Protein AF-A0A2D6PIL3-F1 (afdb_monomer_lite)

Secondary structure (DSSP, 8-state):
-HHHHHHHHHHHHHHHHHHHHHHHHHHHHHHHHHHHHHHHHHHHHHHHHHHHHHHHHHSSEEEEEE-TTSSEEEEEE----------

Foldseek 3Di:
DPV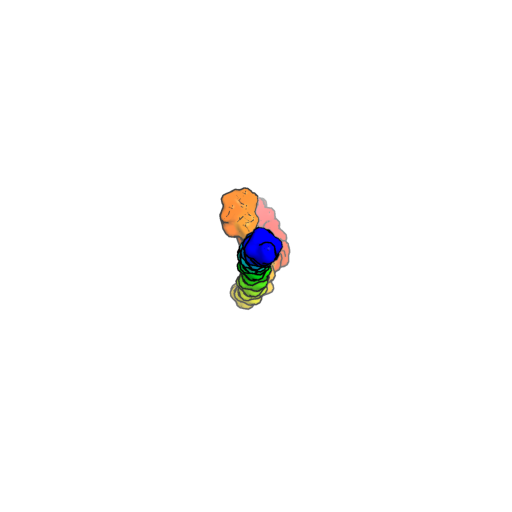VVVVVVVVVVVVVVVVVVVVVVVVVVVVVVVVVVVVVVVVVVVQVVVQVVCCVPPVWGWGFDQDPVRDTDIDTPDDDPPPPPDD

Structure (mmCIF, N/CA/C/O backbone):
data_AF-A0A2D6PIL3-F1
#
_entry.id   AF-A0A2D6PIL3-F1
#
loop_
_atom_site.group_PDB
_atom_site.id
_atom_site.type_symbol
_atom_site.label_atom_id
_atom_site.label_alt_id
_atom_site.label_comp_id
_atom_site.label_asym_id
_atom_site.label_entity_id
_atom_site.label_seq_id
_atom_site.pdbx_PDB_ins_code
_atom_site.Cartn_x
_atom_site.Cartn_y
_atom_site.Cartn_z
_atom_site.occupancy
_atom_site.B_iso_or_equiv
_atom_site.auth_seq_id
_atom_site.auth_comp_id
_atom_site.auth_asym_id
_atom_site.auth_atom_id
_atom_site.pdbx_PDB_model_num
ATOM 1 N N . MET A 1 1 ? 26.798 2.626 -46.580 1.00 56.66 1 MET A N 1
ATOM 2 C CA . MET A 1 1 ? 26.310 1.499 -45.744 1.00 56.66 1 MET A CA 1
ATOM 3 C C . MET A 1 1 ? 26.343 1.764 -44.228 1.00 56.66 1 MET A C 1
ATOM 5 O O . MET A 1 1 ? 25.679 1.026 -43.510 1.00 56.66 1 MET A O 1
ATOM 9 N N . SER A 1 2 ? 27.070 2.778 -43.726 1.00 62.53 2 SER A N 1
ATOM 10 C CA . SER A 1 2 ? 27.229 3.035 -42.278 1.00 62.53 2 SER A CA 1
ATOM 11 C C . SER A 1 2 ? 26.021 3.730 -41.616 1.00 62.53 2 SER A C 1
ATOM 13 O O . SER A 1 2 ? 25.553 3.280 -40.573 1.00 62.53 2 SER A O 1
ATOM 15 N N . ASP A 1 3 ? 25.426 4.746 -42.256 1.00 71.56 3 ASP A N 1
ATOM 16 C CA . ASP A 1 3 ? 24.364 5.573 -41.643 1.00 71.56 3 ASP A CA 1
ATOM 17 C C . ASP A 1 3 ? 23.098 4.816 -41.236 1.00 71.56 3 ASP A C 1
ATOM 19 O O . ASP A 1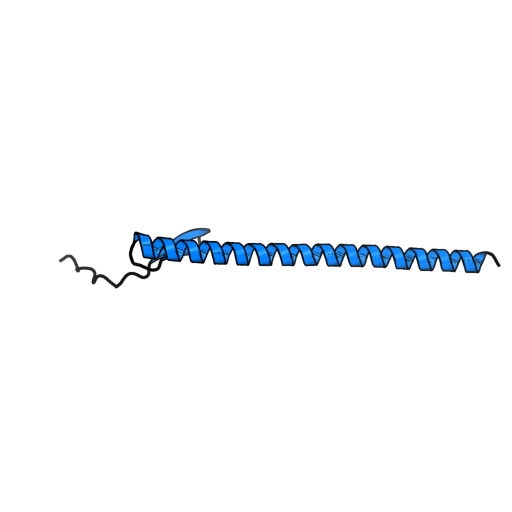 3 ? 22.474 5.115 -40.218 1.00 71.56 3 ASP A O 1
ATOM 23 N N . HIS A 1 4 ? 22.698 3.820 -42.027 1.00 79.38 4 HIS A N 1
ATOM 24 C CA . HIS A 1 4 ? 21.466 3.084 -41.757 1.00 79.38 4 HIS A CA 1
ATOM 25 C C . HIS A 1 4 ? 21.592 2.220 -40.495 1.00 79.38 4 HIS A C 1
ATOM 27 O O . HIS A 1 4 ? 20.663 2.147 -39.698 1.00 79.38 4 HIS A O 1
ATOM 33 N N . LYS A 1 5 ? 22.775 1.638 -40.259 1.00 79.69 5 LYS A N 1
ATOM 34 C CA . LYS A 1 5 ? 23.051 0.838 -39.058 1.00 79.69 5 LYS A CA 1
ATOM 35 C C . LYS A 1 5 ? 23.028 1.703 -37.797 1.00 79.69 5 LYS A C 1
ATOM 37 O O . LYS A 1 5 ? 22.442 1.298 -36.800 1.00 79.69 5 LYS A O 1
ATOM 42 N N . VAL A 1 6 ? 23.589 2.912 -37.861 1.00 84.81 6 VAL A N 1
ATOM 43 C CA . VAL A 1 6 ? 23.592 3.860 -36.733 1.00 84.81 6 VAL A CA 1
ATOM 44 C C . VAL A 1 6 ? 22.172 4.314 -36.383 1.00 84.81 6 VAL A C 1
ATOM 46 O O . VAL A 1 6 ? 21.799 4.297 -35.211 1.00 84.81 6 VAL A O 1
ATOM 49 N N . LYS A 1 7 ? 21.340 4.636 -37.384 1.00 84.44 7 LYS A N 1
ATOM 50 C CA . LYS A 1 7 ? 19.926 4.992 -37.159 1.00 84.44 7 LYS A CA 1
ATOM 51 C C . LYS A 1 7 ? 19.130 3.857 -36.515 1.00 84.44 7 LYS A C 1
ATOM 53 O O . LYS A 1 7 ? 18.347 4.108 -35.605 1.00 84.44 7 LYS A O 1
ATOM 58 N N . VAL A 1 8 ? 19.355 2.618 -36.952 1.00 88.12 8 VAL A N 1
ATOM 59 C CA . VAL A 1 8 ? 18.691 1.434 -36.384 1.00 88.12 8 VAL A CA 1
ATOM 60 C C . VAL A 1 8 ? 19.112 1.202 -34.931 1.00 88.12 8 VAL A C 1
ATOM 62 O O . VAL A 1 8 ? 18.257 0.950 -34.087 1.00 88.12 8 VAL A O 1
ATOM 65 N N . ILE A 1 9 ? 20.400 1.351 -34.610 1.00 87.75 9 ILE A N 1
ATOM 66 C CA . ILE A 1 9 ? 20.904 1.214 -33.233 1.00 87.75 9 ILE A CA 1
ATOM 67 C C . ILE A 1 9 ? 20.325 2.303 -32.323 1.00 87.75 9 ILE A C 1
ATOM 69 O O . ILE A 1 9 ? 19.924 2.004 -31.199 1.00 87.75 9 ILE A O 1
ATOM 73 N N . LEU A 1 10 ? 20.223 3.544 -32.805 1.00 87.94 10 LEU A N 1
ATOM 74 C CA . LEU A 1 10 ? 19.592 4.637 -32.060 1.00 87.94 10 LEU A CA 1
ATOM 75 C C . LEU A 1 10 ? 18.103 4.374 -31.813 1.00 87.94 10 LEU A C 1
ATOM 77 O O . LEU A 1 10 ? 17.634 4.542 -30.689 1.00 87.94 10 LEU A O 1
ATOM 81 N N . ALA A 1 11 ? 17.374 3.908 -32.829 1.00 88.38 11 ALA A N 1
ATOM 82 C CA . ALA A 1 11 ? 15.960 3.571 -32.696 1.00 88.38 11 ALA A CA 1
ATOM 83 C C . ALA A 1 11 ? 15.735 2.416 -31.704 1.00 88.38 11 ALA A C 1
ATOM 85 O O . ALA A 1 11 ? 14.869 2.512 -30.837 1.00 88.38 11 ALA A O 1
ATOM 86 N N . LEU A 1 12 ? 16.549 1.359 -31.774 1.00 90.00 12 LEU A N 1
ATOM 87 C CA . LEU A 1 12 ? 16.494 0.239 -30.828 1.00 90.00 12 LEU A CA 1
ATOM 88 C C . LEU A 1 12 ? 16.808 0.686 -29.400 1.00 90.00 12 LEU A C 1
ATOM 90 O O . LEU A 1 12 ? 16.071 0.349 -28.477 1.00 90.00 12 LEU A O 1
ATOM 94 N N . SER A 1 13 ? 17.858 1.48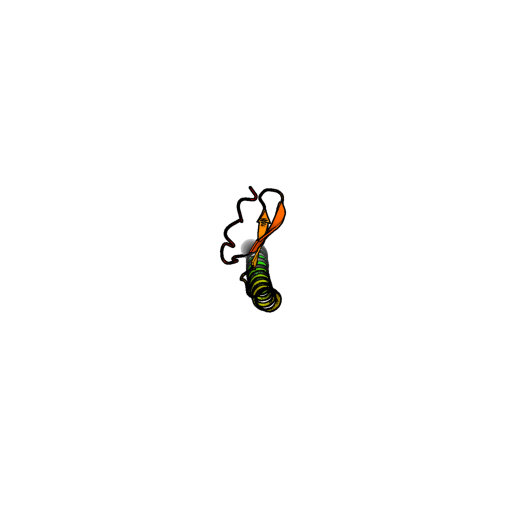9 -29.222 1.00 90.12 13 SER A N 1
ATOM 95 C CA . SER A 1 13 ? 18.231 2.042 -27.915 1.00 90.12 13 SER A CA 1
ATOM 96 C C . SER A 1 13 ? 17.092 2.865 -27.310 1.00 90.12 13 SER A C 1
ATOM 98 O O . SER A 1 13 ? 16.777 2.715 -26.132 1.00 90.12 13 SER A O 1
ATOM 100 N N . PHE A 1 14 ? 16.427 3.690 -28.123 1.00 93.25 14 PHE A N 1
ATOM 101 C CA . PHE A 1 14 ? 15.288 4.492 -27.683 1.00 93.25 14 PHE A CA 1
ATOM 102 C C . PHE A 1 14 ? 14.110 3.622 -27.225 1.00 93.25 14 PHE A C 1
ATOM 104 O O . PHE A 1 14 ? 13.563 3.847 -26.147 1.00 93.25 14 PHE A O 1
ATOM 111 N N . VAL A 1 15 ? 13.759 2.588 -27.996 1.00 93.31 15 VAL A N 1
ATOM 112 C CA . VAL A 1 15 ? 12.677 1.654 -27.642 1.00 93.31 15 VAL A CA 1
ATOM 113 C C . VAL A 1 15 ? 12.963 0.949 -26.316 1.00 93.31 15 VAL A C 1
ATOM 115 O O . VAL A 1 15 ? 12.075 0.854 -25.470 1.00 93.31 15 VAL A O 1
ATOM 118 N N . VAL A 1 16 ? 14.204 0.504 -26.101 1.00 94.06 16 VAL A N 1
ATOM 119 C CA . VAL A 1 16 ? 14.610 -0.149 -24.847 1.00 94.06 16 VAL A CA 1
ATOM 120 C C . VAL A 1 16 ? 14.467 0.803 -23.659 1.00 94.06 16 VAL A C 1
ATOM 122 O O . VAL A 1 16 ? 13.907 0.417 -22.635 1.00 94.06 16 VAL A O 1
ATOM 125 N N . ILE A 1 17 ? 14.912 2.054 -23.792 1.00 93.75 17 ILE A N 1
ATOM 126 C CA . ILE A 1 17 ? 14.812 3.053 -22.717 1.00 93.75 17 ILE A CA 1
ATOM 127 C C . ILE A 1 17 ? 13.346 3.331 -22.360 1.00 93.75 17 ILE A C 1
ATOM 129 O O . ILE A 1 17 ? 12.991 3.329 -21.182 1.00 93.75 17 ILE A O 1
ATOM 133 N N . VAL A 1 18 ? 12.478 3.518 -23.359 1.00 93.12 18 VAL A N 1
ATOM 134 C CA . VAL A 1 18 ? 11.043 3.758 -23.134 1.00 93.12 18 VAL A CA 1
ATOM 135 C C . VAL A 1 18 ? 10.383 2.562 -22.440 1.00 93.12 18 VAL A C 1
ATOM 137 O O . VAL A 1 18 ? 9.611 2.753 -21.501 1.00 93.12 18 VAL A O 1
ATOM 140 N N . LEU A 1 19 ? 10.725 1.333 -22.838 1.00 93.44 19 LEU A N 1
ATOM 141 C CA . LEU A 1 19 ? 10.242 0.111 -22.186 1.00 93.44 19 LEU A CA 1
ATOM 142 C C . LEU A 1 19 ? 10.668 0.026 -20.717 1.00 93.44 19 LEU A C 1
ATOM 144 O O . LEU A 1 19 ? 9.844 -0.293 -19.862 1.00 93.44 19 LEU A O 1
ATOM 148 N N . LEU A 1 20 ? 11.927 0.344 -20.406 1.00 93.00 20 LEU A N 1
ATOM 149 C CA . LEU A 1 20 ? 12.421 0.331 -19.027 1.00 93.00 20 LEU A CA 1
ATOM 150 C C . LEU A 1 20 ? 11.697 1.362 -18.151 1.00 93.00 20 LEU A C 1
ATOM 152 O O . LEU A 1 20 ? 11.314 1.042 -17.025 1.00 93.00 20 LEU A O 1
ATOM 156 N N . ILE A 1 21 ? 11.453 2.567 -18.675 1.00 93.25 21 ILE A N 1
ATOM 157 C CA . ILE A 1 21 ? 10.684 3.606 -17.974 1.00 93.25 21 ILE A CA 1
ATOM 158 C C . ILE A 1 21 ? 9.244 3.137 -17.734 1.00 93.25 21 ILE A C 1
ATOM 160 O O . ILE A 1 21 ? 8.741 3.250 -16.616 1.00 93.25 21 ILE A O 1
ATOM 164 N N . PHE A 1 22 ? 8.593 2.569 -18.752 1.00 92.50 22 PHE A N 1
ATOM 165 C CA . PHE A 1 22 ? 7.224 2.064 -18.644 1.00 92.50 22 PHE A CA 1
ATOM 166 C C . PHE A 1 22 ? 7.093 0.973 -17.572 1.00 92.50 22 PHE A C 1
ATOM 168 O O . PHE A 1 22 ? 6.215 1.052 -16.711 1.00 92.50 22 PHE A O 1
ATOM 175 N N . ILE A 1 23 ? 8.001 -0.009 -17.571 1.00 90.25 23 ILE A N 1
ATOM 176 C CA . ILE A 1 23 ? 8.035 -1.075 -16.559 1.00 90.25 23 ILE A CA 1
ATOM 177 C C . ILE A 1 23 ? 8.271 -0.484 -15.165 1.00 90.25 23 ILE A C 1
ATOM 179 O O . ILE A 1 23 ? 7.603 -0.882 -14.209 1.00 90.25 23 ILE A O 1
ATOM 183 N N . GLY A 1 24 ? 9.183 0.487 -15.044 1.00 89.19 24 GLY A N 1
ATOM 184 C CA . GLY A 1 24 ? 9.467 1.173 -13.784 1.00 89.19 24 GLY A CA 1
ATOM 185 C C . GLY A 1 24 ? 8.232 1.858 -13.195 1.00 89.19 24 GLY A C 1
ATOM 186 O O . GLY A 1 24 ? 7.900 1.626 -12.032 1.00 89.19 24 GLY A O 1
ATOM 187 N N . ILE A 1 25 ? 7.512 2.638 -14.006 1.00 88.81 25 ILE A N 1
ATOM 188 C CA . ILE A 1 25 ? 6.286 3.337 -13.587 1.00 88.81 25 ILE A CA 1
ATOM 189 C C . ILE A 1 25 ? 5.183 2.336 -13.229 1.00 88.81 25 ILE A C 1
ATOM 191 O O . ILE A 1 25 ? 4.555 2.460 -12.179 1.00 88.81 25 ILE A O 1
ATOM 195 N N . SER A 1 26 ? 4.965 1.316 -14.064 1.00 84.38 26 SER A N 1
ATOM 196 C CA . SER A 1 26 ? 3.940 0.298 -13.807 1.00 84.38 26 SER A CA 1
ATOM 197 C C . SER A 1 26 ? 4.210 -0.469 -12.510 1.00 84.38 26 SER A C 1
ATOM 199 O O . SER A 1 26 ? 3.281 -0.734 -11.751 1.00 84.38 26 SER A O 1
ATOM 201 N N . SER A 1 27 ? 5.473 -0.806 -12.235 1.00 82.25 27 SER A N 1
ATOM 202 C CA . SER A 1 27 ? 5.879 -1.485 -11.001 1.00 82.25 27 SER A CA 1
ATOM 203 C C . SER A 1 27 ? 5.700 -0.589 -9.773 1.00 82.25 27 SER A C 1
ATOM 205 O O . SER A 1 27 ? 5.205 -1.043 -8.743 1.00 82.25 27 SER A O 1
ATOM 207 N N . TYR A 1 28 ? 6.044 0.697 -9.885 1.00 81.06 28 TYR A N 1
ATOM 208 C CA . TYR A 1 28 ? 5.851 1.666 -8.807 1.00 81.06 28 TYR A CA 1
ATOM 209 C C . TYR A 1 28 ? 4.368 1.838 -8.448 1.00 81.06 28 TYR A C 1
ATOM 211 O O . TYR A 1 28 ? 4.001 1.731 -7.278 1.00 81.06 28 TYR A O 1
ATOM 219 N N . ASN A 1 29 ? 3.507 2.007 -9.454 1.00 78.12 29 ASN A N 1
ATOM 220 C CA . ASN A 1 29 ? 2.066 2.142 -9.241 1.00 78.12 29 ASN A CA 1
ATOM 221 C C . ASN A 1 29 ? 1.447 0.855 -8.673 1.00 78.12 29 ASN A C 1
ATOM 223 O O . ASN A 1 29 ? 0.662 0.923 -7.731 1.00 78.12 29 ASN A O 1
ATOM 227 N N . GLY A 1 30 ? 1.857 -0.320 -9.167 1.00 75.94 30 GLY A N 1
ATOM 228 C CA . GLY A 1 30 ? 1.388 -1.602 -8.633 1.00 75.94 30 GLY A CA 1
ATOM 229 C C . GLY A 1 30 ? 1.793 -1.836 -7.173 1.00 75.94 30 GLY A C 1
ATOM 230 O O . GLY A 1 30 ? 1.024 -2.402 -6.398 1.00 75.94 30 GLY A O 1
ATOM 231 N N . LYS A 1 31 ? 2.973 -1.357 -6.754 1.00 76.00 31 LYS A N 1
ATOM 232 C CA . LYS A 1 31 ? 3.395 -1.413 -5.345 1.00 76.00 31 LYS A CA 1
ATOM 233 C C . LYS A 1 31 ? 2.537 -0.533 -4.442 1.00 76.00 31 LYS A C 1
ATOM 235 O O . LYS A 1 31 ? 2.180 -0.980 -3.358 1.00 76.00 31 LYS A O 1
ATOM 240 N N . LEU A 1 32 ? 2.192 0.680 -4.877 1.00 72.88 32 LEU A N 1
ATOM 241 C CA . LEU A 1 32 ? 1.319 1.569 -4.103 1.00 72.88 32 LEU A CA 1
ATOM 242 C C . LEU A 1 32 ? -0.062 0.944 -3.874 1.00 72.88 32 LEU A C 1
ATOM 244 O O . LEU A 1 32 ? -0.570 0.962 -2.755 1.00 72.88 32 LEU A O 1
ATOM 248 N N . GLU A 1 33 ? -0.639 0.342 -4.912 1.00 69.31 33 GLU A N 1
ATOM 249 C CA . GLU A 1 33 ? -1.933 -0.336 -4.815 1.00 69.31 33 GLU A CA 1
ATOM 250 C C . GLU A 1 33 ? -1.864 -1.583 -3.919 1.00 69.31 33 GLU A C 1
ATOM 252 O O . GLU A 1 33 ? -2.748 -1.812 -3.090 1.00 69.31 33 GLU A O 1
ATOM 257 N N . SER A 1 34 ? -0.780 -2.358 -4.018 1.00 73.19 34 SER A N 1
ATOM 258 C CA . SER A 1 34 ? -0.542 -3.513 -3.147 1.00 73.19 34 SER A CA 1
ATOM 259 C C . SER A 1 34 ? -0.427 -3.116 -1.674 1.00 73.19 34 SER A C 1
ATOM 261 O O . SER A 1 34 ? -0.992 -3.799 -0.821 1.00 73.19 34 SER A O 1
ATOM 263 N N . GLU A 1 35 ? 0.294 -2.040 -1.360 1.00 67.31 35 GLU A N 1
ATOM 264 C CA . GLU A 1 35 ? 0.489 -1.589 0.023 1.00 67.31 35 GLU A CA 1
ATOM 265 C C . GLU A 1 35 ? -0.818 -1.050 0.620 1.00 67.31 35 GLU A C 1
ATOM 267 O O . GLU A 1 35 ? -1.162 -1.364 1.759 1.00 67.31 35 GLU A O 1
ATOM 272 N N . TYR A 1 36 ? -1.604 -0.314 -0.175 1.00 72.25 36 TYR A N 1
ATOM 273 C CA . TYR A 1 36 ? -2.934 0.145 0.225 1.00 72.25 36 TYR A CA 1
ATOM 274 C C . TYR A 1 36 ? -3.873 -1.030 0.530 1.00 72.25 36 TYR A C 1
ATOM 276 O O . TYR A 1 36 ? -4.465 -1.093 1.609 1.00 72.25 36 TYR A O 1
ATOM 284 N N . ASN A 1 37 ? -3.968 -2.000 -0.383 1.00 75.62 37 ASN A N 1
ATOM 285 C CA . ASN A 1 37 ? -4.824 -3.173 -0.201 1.00 75.62 37 ASN A CA 1
ATOM 286 C C . ASN A 1 37 ? -4.392 -4.025 0.996 1.00 75.62 37 ASN A C 1
ATOM 288 O O . ASN A 1 37 ? -5.240 -4.554 1.718 1.00 75.62 37 ASN A O 1
ATOM 292 N N . ARG A 1 38 ? -3.082 -4.120 1.242 1.00 76.56 38 ARG A N 1
ATOM 293 C CA . ARG A 1 38 ? -2.540 -4.777 2.429 1.00 76.56 38 ARG A CA 1
ATOM 294 C C . ARG A 1 38 ? -2.955 -4.051 3.709 1.00 76.56 38 ARG A C 1
ATOM 296 O O . ARG A 1 38 ? -3.470 -4.698 4.616 1.00 76.56 38 ARG A O 1
ATOM 303 N N . GLY A 1 39 ? -2.826 -2.725 3.757 1.00 69.25 39 GLY A N 1
ATOM 304 C CA . GLY A 1 39 ? -3.265 -1.918 4.898 1.00 69.25 39 GLY A CA 1
ATOM 305 C C . GLY A 1 39 ? -4.766 -2.047 5.187 1.00 69.25 39 GLY A C 1
ATOM 306 O O . GLY A 1 39 ? -5.163 -2.164 6.345 1.00 69.25 39 GLY A O 1
ATOM 307 N N . VAL A 1 40 ? -5.608 -2.106 4.149 1.00 76.12 40 VAL A N 1
ATOM 308 C CA . VAL A 1 40 ? -7.057 -2.338 4.299 1.00 76.12 40 VAL A CA 1
ATOM 309 C C . VAL A 1 40 ? -7.348 -3.731 4.866 1.00 76.12 40 VAL A C 1
ATOM 311 O O . VAL A 1 40 ? -8.166 -3.857 5.777 1.00 76.12 40 VAL A O 1
ATOM 314 N N . GLN A 1 41 ? -6.677 -4.776 4.372 1.00 72.50 41 GLN A N 1
ATOM 315 C CA . GLN A 1 41 ? -6.848 -6.139 4.892 1.00 72.50 41 GLN A CA 1
ATOM 316 C C . GLN A 1 41 ? -6.384 -6.266 6.346 1.00 72.50 41 GLN A C 1
ATOM 318 O O . GLN A 1 41 ? -7.086 -6.861 7.165 1.00 72.50 41 GLN A O 1
ATOM 323 N N . GLU A 1 42 ? -5.234 -5.683 6.683 1.00 77.25 42 GLU A N 1
ATOM 324 C CA . GLU A 1 42 ? -4.709 -5.671 8.050 1.00 77.25 42 GLU A CA 1
ATOM 325 C C . GLU A 1 42 ? -5.636 -4.879 8.987 1.00 77.25 42 GLU A C 1
ATOM 327 O O . GLU A 1 42 ? -5.965 -5.354 10.075 1.00 77.25 42 GLU A O 1
ATOM 332 N N . GLY A 1 43 ? -6.152 -3.728 8.541 1.00 72.56 43 GLY A N 1
ATOM 333 C CA . GLY A 1 43 ? -7.141 -2.939 9.277 1.00 72.56 43 GLY A CA 1
ATOM 334 C C . GLY A 1 43 ? -8.449 -3.697 9.524 1.00 72.56 43 GLY A C 1
ATOM 335 O O . GLY A 1 43 ? -8.939 -3.731 10.654 1.00 72.56 43 GLY A O 1
ATOM 336 N N . ALA A 1 44 ? -8.984 -4.370 8.503 1.00 74.12 44 ALA A N 1
ATOM 337 C CA . ALA A 1 44 ? -10.190 -5.186 8.627 1.00 74.12 44 ALA A CA 1
ATOM 338 C C . ALA A 1 44 ? -9.991 -6.369 9.590 1.00 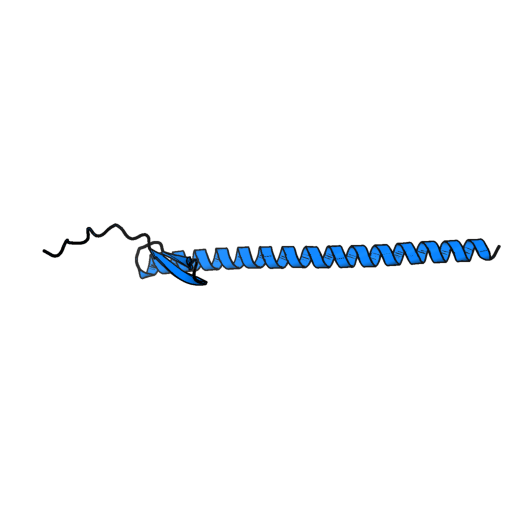74.12 44 ALA A C 1
ATOM 340 O O . ALA A 1 44 ? -10.869 -6.665 10.404 1.00 74.12 44 ALA A O 1
ATOM 341 N N . LEU A 1 45 ? -8.826 -7.023 9.547 1.00 80.12 45 LEU A N 1
ATOM 342 C CA . LEU A 1 45 ? -8.490 -8.109 10.466 1.00 80.12 45 LEU A CA 1
ATOM 343 C C . LEU A 1 45 ? -8.381 -7.611 11.914 1.00 80.12 45 LEU A C 1
ATOM 345 O O . LEU A 1 45 ? -8.941 -8.229 12.821 1.00 80.12 45 LEU A O 1
ATOM 349 N N . LEU A 1 46 ? -7.705 -6.483 12.142 1.00 79.38 46 LEU A N 1
ATOM 350 C CA . LEU A 1 46 ? -7.618 -5.854 13.463 1.00 79.38 46 LEU A CA 1
ATOM 351 C C . LEU A 1 46 ? -9.004 -5.471 13.990 1.00 79.38 46 LEU A C 1
ATOM 353 O O . LEU A 1 46 ? -9.310 -5.699 15.161 1.00 79.38 46 LEU A O 1
ATOM 357 N N . GLN A 1 47 ? -9.869 -4.946 13.122 1.00 77.69 47 GLN A N 1
ATOM 358 C CA . GLN A 1 47 ? -11.244 -4.619 13.478 1.00 77.69 47 GLN A CA 1
ATOM 359 C C . GLN A 1 47 ? -12.032 -5.867 13.896 1.00 77.69 47 GLN A C 1
ATOM 361 O O . GLN A 1 47 ? -12.689 -5.844 14.937 1.00 77.69 47 GLN A O 1
ATOM 366 N N . GLN A 1 48 ? -11.927 -6.972 13.152 1.00 77.81 48 GLN A N 1
ATOM 367 C CA . GLN A 1 48 ? -12.561 -8.238 13.537 1.00 77.81 48 GLN A CA 1
ATOM 368 C C . GLN A 1 48 ? -12.043 -8.751 14.885 1.00 77.81 48 GLN A C 1
ATOM 370 O O . GLN A 1 48 ? -12.833 -9.186 15.723 1.00 77.81 48 GLN A O 1
ATOM 375 N N . GLN A 1 49 ? -10.736 -8.660 15.139 1.00 81.38 49 GLN A N 1
ATOM 376 C CA . GLN A 1 49 ? -10.165 -9.054 16.428 1.00 81.38 49 GLN A CA 1
ATOM 377 C C . GLN A 1 49 ? -10.681 -8.184 17.579 1.00 81.38 49 GLN A C 1
ATOM 379 O O . GLN A 1 49 ? -11.001 -8.713 18.643 1.00 81.38 49 GLN A O 1
ATOM 384 N N . ASN A 1 50 ? -10.801 -6.871 17.375 1.00 78.81 50 ASN A N 1
ATOM 385 C CA . ASN A 1 50 ? -11.334 -5.954 18.383 1.00 78.81 50 ASN A CA 1
ATOM 386 C C . ASN A 1 50 ? -12.803 -6.244 18.700 1.00 78.81 50 ASN A C 1
ATOM 388 O O . ASN A 1 50 ? -13.179 -6.241 19.868 1.00 78.81 50 ASN A O 1
ATOM 392 N N . VAL A 1 51 ? -13.602 -6.569 17.684 1.00 78.81 51 VAL A N 1
ATOM 393 C CA . VAL A 1 51 ? -14.993 -7.006 17.852 1.00 78.81 51 VAL A CA 1
ATOM 394 C C . VAL A 1 51 ? -15.077 -8.307 18.651 1.00 78.81 51 VAL A C 1
ATOM 396 O O . VAL A 1 51 ? -15.861 -8.415 19.587 1.00 78.81 51 VAL A O 1
ATOM 399 N N . ILE A 1 52 ? -14.267 -9.312 18.314 1.00 78.81 52 ILE A N 1
ATOM 400 C CA . ILE A 1 52 ? -14.285 -10.593 19.034 1.00 78.81 52 ILE A CA 1
ATOM 401 C C . ILE A 1 52 ? -13.894 -10.381 20.500 1.00 78.81 52 ILE A C 1
ATOM 403 O O . ILE A 1 52 ? -14.555 -10.901 21.398 1.00 78.81 52 ILE A O 1
ATOM 407 N N . ARG A 1 53 ? -12.848 -9.588 20.755 1.00 78.44 53 ARG A N 1
ATOM 408 C CA . ARG A 1 53 ? -12.400 -9.267 22.116 1.00 78.44 53 ARG A CA 1
ATOM 409 C C . ARG A 1 53 ? -13.450 -8.487 22.895 1.00 78.44 53 ARG A C 1
ATOM 411 O O . ARG A 1 53 ? -13.638 -8.773 24.072 1.00 78.44 53 ARG A O 1
ATOM 418 N N . SER A 1 54 ? -14.135 -7.531 22.272 1.00 77.50 54 SER A N 1
ATOM 419 C CA . SER A 1 54 ? -15.176 -6.759 22.951 1.00 77.50 54 SER A CA 1
ATOM 420 C C . SER A 1 54 ? -16.385 -7.611 23.299 1.00 77.50 54 SER A C 1
ATOM 422 O O . SER A 1 54 ? -16.840 -7.551 24.441 1.00 77.50 54 SER A O 1
ATOM 424 N N . VAL A 1 55 ? -16.822 -8.494 22.398 1.00 77.50 55 VAL A N 1
ATOM 425 C CA . VAL A 1 55 ? -17.889 -9.461 22.687 1.00 77.50 55 VAL A CA 1
ATOM 426 C C . VAL A 1 55 ? -17.474 -10.410 23.812 1.00 77.50 55 VAL A C 1
ATOM 428 O O . VAL A 1 55 ? -18.267 -10.665 24.711 1.00 77.50 55 VAL A O 1
ATOM 431 N N . GLN A 1 56 ? -16.230 -10.893 23.826 1.00 75.31 56 GLN A N 1
ATOM 432 C CA . GLN A 1 56 ? -15.736 -11.760 24.903 1.00 75.31 56 GLN A CA 1
ATOM 433 C C . GLN A 1 56 ? -15.613 -11.038 26.254 1.00 75.31 56 GLN A C 1
ATOM 435 O O . GLN A 1 56 ? -15.944 -11.618 27.283 1.00 75.31 56 GLN A O 1
ATOM 440 N N . ALA A 1 57 ? -15.132 -9.792 26.267 1.00 78.12 57 ALA A N 1
ATOM 441 C CA . ALA A 1 57 ? -14.881 -9.044 27.498 1.00 78.12 57 ALA A CA 1
ATOM 442 C C . ALA A 1 57 ? -16.145 -8.400 28.082 1.00 78.12 57 ALA A C 1
ATOM 444 O O . ALA A 1 57 ? -16.291 -8.322 29.298 1.00 78.12 57 ALA A O 1
ATOM 445 N N . THR A 1 58 ? -17.041 -7.908 27.225 1.00 76.25 58 THR A N 1
ATOM 446 C CA . THR A 1 58 ? -18.203 -7.104 27.636 1.00 76.25 58 THR A CA 1
ATOM 447 C C . THR A 1 58 ? -19.540 -7.769 27.333 1.00 76.25 58 THR A C 1
ATOM 449 O O . THR A 1 58 ? -20.564 -7.306 27.820 1.00 76.25 58 THR A O 1
ATOM 452 N N . GLY A 1 59 ? -19.559 -8.837 26.529 1.00 72.56 59 GLY A N 1
ATOM 453 C CA . GLY A 1 59 ? -20.791 -9.412 25.984 1.00 72.56 59 GLY A CA 1
ATOM 454 C C . GLY A 1 59 ? -21.384 -8.610 24.821 1.00 72.56 59 GLY A C 1
ATOM 455 O O . GLY A 1 59 ? -22.364 -9.051 24.223 1.00 72.56 59 GLY A O 1
ATOM 456 N N . PHE A 1 60 ? -20.802 -7.455 24.476 1.00 78.19 60 PHE A N 1
ATOM 457 C CA . PHE A 1 60 ? -21.344 -6.519 23.494 1.00 78.19 60 PHE A CA 1
ATOM 458 C C . PHE A 1 60 ? -20.398 -6.295 22.321 1.00 78.19 60 PHE A C 1
ATOM 460 O O . PHE A 1 60 ? -19.176 -6.369 22.442 1.00 78.19 60 PHE A O 1
ATOM 467 N N . TYR A 1 61 ? -20.984 -5.988 21.167 1.00 74.62 61 TYR A N 1
ATOM 468 C CA . TYR A 1 61 ? -20.231 -5.621 19.978 1.00 74.62 61 TYR A CA 1
ATOM 469 C C . TYR A 1 61 ? -19.660 -4.212 20.154 1.00 74.62 61 TYR A C 1
ATOM 471 O O . TYR A 1 61 ? -20.425 -3.264 20.332 1.00 74.62 61 TYR A O 1
ATOM 479 N N . SER A 1 62 ? -18.337 -4.052 20.069 1.00 74.19 62 SER A N 1
ATOM 480 C CA . SER A 1 62 ? -17.706 -2.730 19.997 1.00 74.19 62 SER A CA 1
ATOM 481 C C . SER A 1 62 ? -16.799 -2.568 18.786 1.00 74.19 62 SER A C 1
ATOM 483 O O . SER A 1 62 ? -16.045 -3.477 18.433 1.00 74.19 62 SER A O 1
ATOM 485 N N . ILE A 1 63 ? -16.821 -1.371 18.200 1.00 72.94 63 ILE A N 1
ATOM 486 C CA . ILE A 1 63 ? -15.897 -0.951 17.144 1.00 72.94 63 ILE A CA 1
ATOM 487 C C . ILE A 1 63 ? -15.207 0.349 17.533 1.00 72.94 63 ILE A C 1
ATOM 489 O O . ILE A 1 63 ? -15.853 1.305 17.951 1.00 72.94 63 ILE A O 1
ATOM 493 N N . SER A 1 64 ? -13.889 0.385 17.361 1.00 70.19 64 SER A N 1
ATOM 494 C CA . SER A 1 64 ? -13.103 1.611 17.481 1.00 70.19 64 SER A CA 1
ATOM 495 C C . SER A 1 64 ? -13.019 2.266 16.109 1.00 70.19 64 SER A C 1
ATOM 497 O O . SER A 1 64 ? -12.444 1.694 15.184 1.00 70.19 64 SER A O 1
ATOM 499 N N . LEU A 1 65 ? -13.613 3.445 15.973 1.00 72.06 65 LEU A N 1
ATOM 500 C CA . LEU A 1 65 ? -13.569 4.275 14.773 1.00 72.06 65 LEU A CA 1
ATOM 501 C C . LEU A 1 65 ? -12.742 5.526 15.061 1.00 72.06 65 LEU A C 1
ATOM 503 O O . LEU A 1 65 ? -12.621 5.940 16.208 1.00 72.06 65 LEU A O 1
ATOM 507 N N . VAL A 1 66 ? -12.182 6.152 14.033 1.00 75.06 66 VAL A N 1
ATOM 508 C CA . VAL A 1 66 ? -11.544 7.465 14.185 1.00 75.06 66 VAL A CA 1
ATOM 509 C C . VAL A 1 66 ? -12.638 8.531 14.087 1.00 75.06 66 VAL A C 1
ATOM 511 O O . VAL A 1 66 ? -13.351 8.587 13.085 1.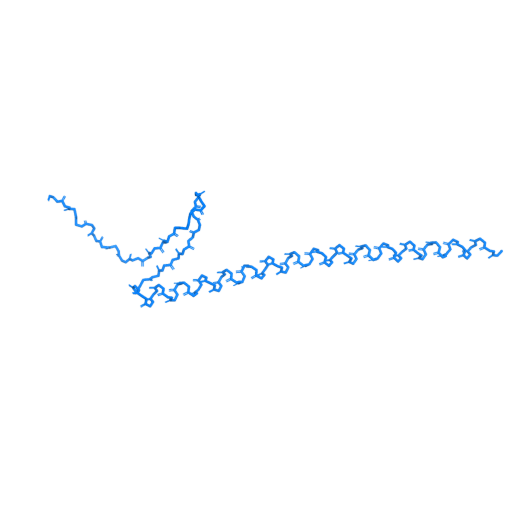00 75.06 66 VAL A O 1
ATOM 514 N N . GLY A 1 67 ? -12.809 9.329 15.142 1.00 74.25 67 GLY A N 1
ATOM 515 C CA . GLY A 1 67 ? -13.737 10.460 15.183 1.00 74.25 67 GLY A CA 1
ATOM 516 C C . GLY A 1 67 ? -13.323 11.588 14.232 1.00 74.25 67 GLY A C 1
ATOM 517 O O . GLY A 1 67 ? -12.204 11.600 13.717 1.00 74.25 67 GLY A O 1
ATOM 518 N N . GLN A 1 68 ? -14.215 12.556 13.994 1.00 71.88 68 GLN A N 1
ATOM 519 C CA . GLN A 1 68 ? -13.941 13.719 13.121 1.00 71.88 68 GLN A CA 1
ATOM 520 C C . GLN A 1 68 ? -12.722 14.544 13.565 1.00 71.88 68 GLN A C 1
ATOM 522 O O . GLN A 1 68 ? -12.083 15.225 12.771 1.00 71.88 68 GLN A O 1
ATOM 527 N N . ASP A 1 69 ? -12.415 14.457 14.843 1.00 81.06 69 ASP A N 1
ATOM 528 C CA . ASP A 1 69 ? -11.348 15.087 15.597 1.00 81.06 69 ASP A CA 1
ATOM 529 C C . ASP A 1 69 ? -10.055 14.246 15.624 1.00 81.06 69 ASP A C 1
ATOM 531 O O . ASP A 1 69 ? -9.088 14.597 16.298 1.00 81.06 69 ASP A O 1
ATOM 535 N N . GLY A 1 70 ? -10.009 13.135 14.879 1.00 72.31 70 GLY A N 1
ATOM 536 C CA . GLY A 1 70 ? -8.841 12.256 14.781 1.00 72.31 70 GLY A CA 1
ATOM 537 C C . GLY A 1 70 ? -8.615 11.376 16.014 1.00 72.31 70 GLY A C 1
ATOM 538 O O . GLY A 1 70 ? -7.697 10.557 16.021 1.00 72.31 70 GLY A O 1
ATOM 539 N N . GLN A 1 71 ? -9.449 11.514 17.047 1.00 72.25 71 GLN A N 1
ATOM 540 C CA . GLN A 1 71 ? -9.392 10.703 18.258 1.00 72.25 71 GLN A CA 1
ATOM 541 C C . GLN A 1 71 ? -10.163 9.390 18.067 1.00 72.25 71 GLN A C 1
ATOM 543 O O . GLN A 1 71 ? -11.241 9.394 17.469 1.00 72.25 71 GLN A O 1
ATOM 548 N N . PRO A 1 72 ? -9.653 8.247 18.556 1.00 69.12 72 PRO A N 1
ATOM 549 C CA . PRO A 1 72 ? -10.376 6.986 18.477 1.00 69.12 72 PRO A CA 1
ATOM 550 C C . PRO A 1 72 ? -11.622 7.022 19.379 1.00 69.12 72 PRO A C 1
ATOM 552 O O . PRO A 1 72 ? -11.519 7.148 20.597 1.00 69.12 72 PRO A O 1
ATOM 555 N N . VAL A 1 73 ? -12.801 6.866 18.781 1.00 74.12 73 VAL A N 1
ATOM 556 C CA . VAL A 1 73 ? -14.098 6.742 19.455 1.00 74.12 73 VAL A CA 1
ATOM 557 C C . VAL A 1 73 ? -14.532 5.278 19.416 1.00 74.12 73 VAL A C 1
ATOM 559 O O . VAL A 1 73 ? -14.628 4.676 18.347 1.00 74.12 73 VAL A O 1
ATOM 562 N N . SER A 1 74 ? -14.806 4.689 20.582 1.00 69.31 74 SER A N 1
ATOM 563 C CA . SER A 1 74 ? -15.351 3.330 20.679 1.00 69.31 74 SER A CA 1
ATOM 564 C C . SER A 1 74 ? -16.875 3.381 20.717 1.00 69.31 74 SER A C 1
ATOM 566 O O . SER A 1 74 ? -17.457 3.931 21.652 1.00 69.31 74 SER A O 1
ATOM 568 N N . ILE A 1 75 ? -17.526 2.811 19.705 1.00 71.56 75 ILE A N 1
ATOM 569 C CA . ILE A 1 75 ? -18.978 2.633 19.676 1.00 71.56 75 ILE A CA 1
ATOM 570 C C . ILE A 1 75 ? -19.279 1.232 20.192 1.00 71.56 75 ILE A C 1
ATOM 572 O O . ILE A 1 75 ? -18.846 0.248 19.595 1.00 71.56 75 ILE A O 1
ATOM 576 N N . VAL A 1 76 ? -20.035 1.145 21.285 1.00 74.25 76 VAL A N 1
ATOM 577 C CA . VAL A 1 76 ? -20.492 -0.119 21.873 1.00 74.25 76 VAL A CA 1
ATOM 578 C C . VAL A 1 76 ? -21.988 -0.264 21.607 1.00 74.25 76 VAL A C 1
ATOM 580 O O . VAL A 1 76 ? -22.781 0.566 22.050 1.00 74.25 76 VAL A O 1
ATOM 583 N N . LEU A 1 77 ? -22.390 -1.324 20.907 1.00 69.69 77 LEU A N 1
ATOM 584 C CA . LEU A 1 77 ? -23.793 -1.724 20.798 1.00 69.69 77 LEU A CA 1
ATOM 585 C C . LEU A 1 77 ? -24.177 -2.517 22.051 1.00 69.69 77 LEU A C 1
ATOM 587 O O . LEU A 1 77 ? -24.147 -3.747 22.066 1.00 69.69 77 LEU A O 1
ATOM 591 N N . ALA A 1 78 ? -24.520 -1.789 23.110 1.00 69.81 78 ALA A N 1
ATOM 592 C CA . ALA A 1 78 ? -25.147 -2.348 24.300 1.00 69.81 78 ALA A CA 1
ATOM 593 C C . ALA A 1 78 ? -26.680 -2.200 24.211 1.00 69.81 78 ALA A C 1
ATOM 595 O O . ALA A 1 78 ? -27.168 -1.2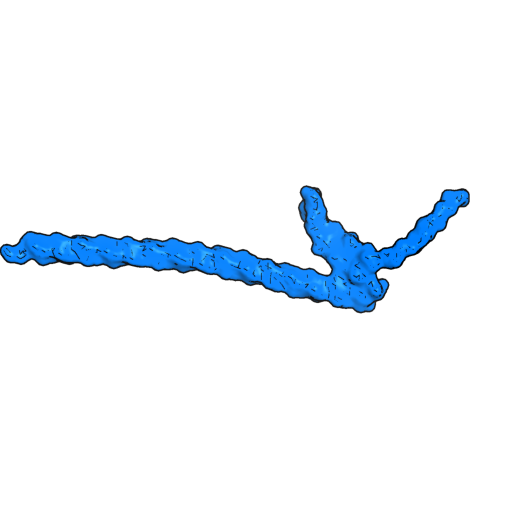34 23.615 1.00 69.81 78 ALA A O 1
ATOM 596 N N . PRO A 1 79 ? -27.465 -3.124 24.798 1.00 59.00 79 PRO A N 1
ATOM 597 C CA . PRO A 1 79 ? -28.891 -2.911 24.991 1.00 59.00 79 PRO A CA 1
ATOM 598 C C . PRO A 1 79 ? -29.081 -1.615 25.778 1.00 59.00 79 PRO A C 1
ATOM 600 O O . PRO A 1 79 ? -28.381 -1.374 26.763 1.00 59.00 79 PRO A O 1
ATOM 603 N N . VAL A 1 80 ? -30.012 -0.777 25.319 1.00 59.09 80 VAL A N 1
ATOM 604 C CA . VAL A 1 80 ? -30.344 0.490 25.972 1.00 59.09 80 VAL A CA 1
ATOM 605 C C . VAL A 1 80 ? -30.776 0.163 27.399 1.00 59.09 80 VAL A C 1
ATOM 607 O O . VAL A 1 80 ? -31.882 -0.328 27.616 1.00 59.09 80 VAL A O 1
ATOM 610 N N . GLN A 1 81 ? -29.903 0.395 28.382 1.00 53.81 81 GLN A N 1
ATOM 611 C CA . GLN A 1 81 ? -30.368 0.517 29.755 1.00 53.81 81 GLN A CA 1
ATOM 612 C C . GLN A 1 81 ? -31.246 1.765 29.750 1.00 53.81 81 GLN A C 1
ATOM 614 O O . GLN A 1 81 ? -30.734 2.829 29.386 1.00 53.81 81 GLN A O 1
ATOM 619 N N . PRO A 1 82 ? -32.554 1.671 30.059 1.00 53.72 82 PRO A N 1
ATOM 620 C CA . PRO A 1 82 ? -33.341 2.871 30.249 1.00 53.72 82 PRO A CA 1
ATOM 621 C C . PRO A 1 82 ? -32.601 3.674 31.311 1.00 53.72 82 PRO A C 1
ATOM 623 O O . PRO A 1 82 ? -32.428 3.201 32.435 1.00 53.72 82 PRO A O 1
ATOM 626 N N . GLN A 1 83 ? -32.078 4.837 30.917 1.00 49.84 83 GLN A N 1
ATOM 627 C CA . GLN A 1 83 ? -31.547 5.808 31.854 1.00 49.84 83 GLN A CA 1
ATOM 628 C C . GLN A 1 83 ? -32.661 6.013 32.865 1.00 49.84 83 GLN A C 1
ATOM 630 O O . GLN A 1 83 ? -33.720 6.543 32.527 1.00 49.84 83 GLN A O 1
ATOM 635 N N . GLN A 1 84 ? -32.464 5.491 34.076 1.00 46.19 84 GLN A N 1
ATOM 636 C CA . GLN A 1 84 ? -33.292 5.863 35.201 1.00 46.19 84 GLN A CA 1
ATOM 637 C C . GLN A 1 84 ? -33.152 7.374 35.274 1.00 46.19 84 GLN A C 1
ATOM 639 O O . GLN A 1 84 ? -32.089 7.887 35.621 1.00 46.19 84 GLN A O 1
ATOM 644 N N . ALA A 1 85 ? -34.201 8.064 34.827 1.00 47.88 85 ALA A N 1
ATOM 645 C CA . ALA A 1 85 ? -34.393 9.469 35.080 1.00 47.88 85 ALA A CA 1
ATOM 646 C C . ALA A 1 85 ? -34.276 9.616 36.596 1.00 47.88 85 ALA A C 1
ATOM 648 O O . ALA A 1 85 ? -35.162 9.190 37.337 1.00 47.88 85 ALA A O 1
ATOM 649 N N . GLN A 1 86 ? -33.115 10.088 37.046 1.00 43.03 86 GLN A N 1
ATOM 650 C CA . GLN A 1 86 ? -32.910 10.494 38.422 1.00 43.03 86 GLN A CA 1
ATOM 651 C C . GLN A 1 86 ? -33.860 11.675 38.637 1.00 43.03 86 GLN A C 1
ATOM 653 O O . GLN A 1 86 ? -33.639 12.754 38.086 1.00 43.03 86 GLN A O 1
ATOM 658 N N . LEU A 1 87 ? -34.970 11.401 39.326 1.00 39.50 87 LEU A N 1
ATOM 659 C CA . LEU A 1 87 ? -35.787 12.399 40.011 1.00 39.50 87 LEU A CA 1
ATOM 660 C C . LEU A 1 87 ? -35.073 12.823 41.294 1.00 39.50 87 LEU A C 1
ATOM 662 O O . LEU A 1 87 ? -34.502 11.926 41.958 1.00 39.50 87 LEU A O 1
#

pLDDT: mean 75.79, std 11.8, range [39.5, 94.06]

Sequence (87 aa):
MSDHKVKVILALSFVVIVLLIFIGISSYNGKLESEYNRGVQEGALLQQQNVIRSVQATGFYSISLVGQDGQPVSIVLAPVQPQQAQL

Radius of gyration: 28.94 Å; chains: 1; bounding box: 63×27×86 Å